Protein AF-A0A410JR88-F1 (afdb_monomer_lite)

Foldseek 3Di:
DDPVLLCCAQPCVRCNHQQVCCPPPLEDDPVSVVVLVVSLVVCVVCVVVDDPVSLVVSLVSLLSSLVSLVVQVVQLVDPPRPSHYVPHDDPVVSVVSNVVSVVSNVVSVPDD

Structure (mmCIF, N/CA/C/O backbone):
data_AF-A0A410JR88-F1
#
_entry.id   AF-A0A410JR88-F1
#
loop_
_atom_site.group_PDB
_atom_site.id
_atom_site.type_symbol
_atom_site.label_atom_id
_atom_site.label_alt_id
_atom_site.label_comp_id
_atom_site.label_asym_id
_atom_site.label_entity_id
_atom_site.label_seq_id
_atom_site.pdbx_PDB_ins_code
_atom_site.Cartn_x
_atom_site.Cartn_y
_atom_site.Cartn_z
_atom_site.occupancy
_atom_site.B_iso_or_equiv
_atom_site.auth_seq_id
_atom_site.auth_comp_id
_atom_site.auth_asym_id
_atom_site.auth_atom_id
_atom_site.pdbx_PDB_model_num
ATOM 1 N N . MET A 1 1 ? -5.827 14.077 9.151 1.00 82.62 1 MET A N 1
ATOM 2 C CA . MET A 1 1 ? -6.418 13.165 8.150 1.00 82.62 1 MET A CA 1
ATOM 3 C C . MET A 1 1 ? -7.708 12.653 8.745 1.00 82.62 1 MET A C 1
ATOM 5 O O . MET A 1 1 ? -7.715 12.409 9.941 1.00 82.62 1 MET A O 1
ATOM 9 N N . ASP A 1 2 ? -8.769 12.563 7.955 1.00 85.44 2 ASP A N 1
ATOM 10 C CA . ASP A 1 2 ? -10.057 12.002 8.378 1.00 85.44 2 ASP A CA 1
ATOM 11 C C . ASP A 1 2 ? -10.318 10.654 7.678 1.00 85.44 2 ASP A C 1
ATOM 13 O O . ASP A 1 2 ? -9.544 10.224 6.816 1.00 85.44 2 ASP A O 1
ATOM 17 N N . ASN A 1 3 ? -11.418 9.989 8.041 1.00 79.94 3 ASN A N 1
ATOM 18 C CA . ASN A 1 3 ? -11.794 8.680 7.498 1.00 79.94 3 ASN A CA 1
ATOM 19 C C . ASN A 1 3 ? -12.036 8.701 5.981 1.00 79.94 3 ASN A C 1
ATOM 21 O O . ASN A 1 3 ? -11.757 7.715 5.300 1.00 79.94 3 ASN A O 1
ATOM 25 N N . LYS A 1 4 ? -12.505 9.826 5.428 1.00 84.50 4 LYS A N 1
ATOM 26 C CA . LYS A 1 4 ? -12.718 9.974 3.984 1.00 84.50 4 LYS A CA 1
ATOM 27 C C . LYS A 1 4 ? -11.385 10.034 3.239 1.00 84.50 4 LYS A C 1
ATOM 29 O O . LYS A 1 4 ? -11.182 9.301 2.278 1.00 84.50 4 LYS A O 1
ATOM 34 N N . ASN A 1 5 ? -10.452 10.843 3.736 1.00 85.06 5 ASN A N 1
ATOM 35 C CA . ASN A 1 5 ? -9.091 10.923 3.220 1.00 85.06 5 ASN A CA 1
ATOM 36 C C . ASN A 1 5 ? -8.361 9.574 3.323 1.00 85.06 5 ASN A C 1
ATOM 38 O O . ASN A 1 5 ? -7.598 9.229 2.424 1.00 85.06 5 ASN A O 1
ATOM 42 N N . LEU A 1 6 ? -8.599 8.802 4.391 1.00 86.69 6 LEU A N 1
ATOM 43 C CA . LEU A 1 6 ? -8.061 7.449 4.536 1.00 86.69 6 LEU A CA 1
ATOM 44 C C . LEU A 1 6 ? -8.543 6.534 3.399 1.00 86.69 6 LEU A C 1
ATOM 46 O O . LEU A 1 6 ? -7.710 5.947 2.708 1.00 86.69 6 LEU A O 1
ATOM 50 N N . ILE A 1 7 ? -9.859 6.467 3.164 1.00 85.00 7 ILE A N 1
ATOM 51 C CA . ILE A 1 7 ? -10.455 5.672 2.075 1.00 85.00 7 ILE A CA 1
ATOM 52 C C . ILE A 1 7 ? -9.901 6.108 0.715 1.00 85.00 7 ILE A C 1
ATOM 54 O O . ILE A 1 7 ? -9.481 5.265 -0.076 1.00 85.00 7 ILE A O 1
ATOM 58 N N . ASP A 1 8 ? -9.842 7.416 0.454 1.00 86.12 8 ASP A N 1
ATOM 59 C CA . ASP A 1 8 ? -9.363 7.956 -0.823 1.00 86.12 8 ASP A CA 1
ATOM 60 C C . ASP A 1 8 ? -7.907 7.565 -1.133 1.00 86.12 8 ASP A C 1
ATOM 62 O O . ASP A 1 8 ? -7.523 7.494 -2.308 1.00 86.12 8 ASP A O 1
ATOM 66 N N . ILE A 1 9 ? -7.099 7.319 -0.095 1.00 87.62 9 ILE A N 1
ATOM 67 C CA . ILE A 1 9 ? -5.696 6.911 -0.209 1.00 87.62 9 ILE A CA 1
ATOM 68 C C . ILE A 1 9 ? -5.559 5.405 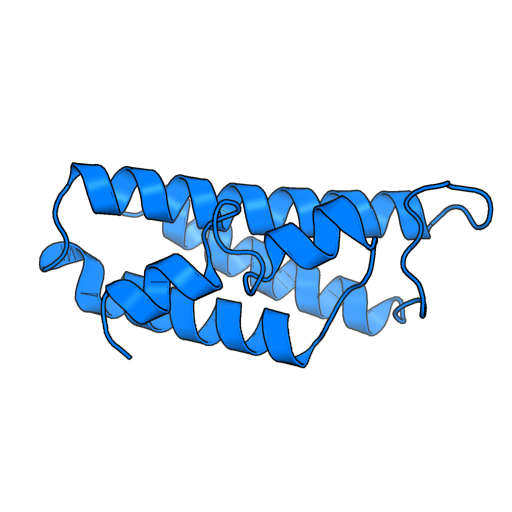-0.458 1.00 87.62 9 ILE A C 1
ATOM 70 O O . ILE A 1 9 ? -4.736 5.017 -1.295 1.00 87.62 9 ILE A O 1
ATOM 74 N N . VAL A 1 10 ? -6.328 4.571 0.252 1.00 86.75 10 VAL A N 1
ATOM 75 C CA . VAL A 1 10 ? -6.131 3.107 0.264 1.00 86.75 10 VAL A CA 1
ATOM 76 C C . VAL A 1 10 ? -7.032 2.352 -0.713 1.00 86.75 10 VAL A C 1
ATOM 78 O O . VAL A 1 10 ? -6.645 1.295 -1.200 1.00 86.75 10 VAL A O 1
ATOM 81 N N . SER A 1 11 ? -8.210 2.886 -1.041 1.00 86.38 11 SER A N 1
ATOM 82 C CA . SER A 1 11 ? -9.217 2.136 -1.791 1.00 86.38 11 SER A CA 1
ATOM 83 C C . SER A 1 11 ? -8.981 2.184 -3.299 1.00 86.38 11 SER A C 1
ATOM 85 O O . SER A 1 11 ? -8.793 3.249 -3.895 1.00 86.38 11 SER A O 1
ATOM 87 N N . ALA A 1 12 ? -9.088 1.031 -3.959 1.00 82.06 12 ALA A N 1
ATOM 88 C CA . ALA A 1 12 ? -8.984 0.928 -5.416 1.00 82.06 12 ALA A CA 1
ATOM 89 C C . ALA A 1 12 ? -10.107 1.664 -6.167 1.00 82.06 12 ALA A C 1
ATOM 91 O O . ALA A 1 12 ? -9.933 2.030 -7.329 1.00 82.06 12 ALA A O 1
ATOM 92 N N . SER A 1 13 ? -11.229 1.934 -5.493 1.00 82.31 13 SER A N 1
ATOM 93 C CA . SER A 1 13 ? -12.338 2.728 -6.037 1.00 82.31 13 SER A CA 1
ATOM 94 C C . SER A 1 13 ? -11.954 4.193 -6.292 1.00 82.31 13 SER A C 1
ATOM 96 O O . SER A 1 13 ? -12.486 4.841 -7.196 1.00 82.31 13 SER A O 1
ATOM 98 N N . SER A 1 14 ? -10.985 4.718 -5.538 1.00 83.88 14 SER A N 1
ATOM 99 C CA . SER A 1 14 ? -10.460 6.064 -5.726 1.00 83.88 14 SER A CA 1
ATOM 100 C C . SER A 1 14 ? -9.409 6.075 -6.832 1.00 83.88 14 SER A C 1
ATOM 102 O O . SER A 1 14 ? -8.321 5.524 -6.685 1.00 83.88 14 SER A O 1
ATOM 104 N N . LYS A 1 15 ? -9.661 6.824 -7.913 1.00 83.44 15 LYS A N 1
ATOM 105 C CA . LYS A 1 15 ? -8.662 7.070 -8.976 1.00 83.44 15 LYS A CA 1
ATOM 106 C C . LYS A 1 15 ? -7.384 7.748 -8.464 1.00 83.44 15 LYS A C 1
ATOM 108 O O . LYS A 1 15 ? -6.379 7.793 -9.170 1.00 83.44 15 LYS A O 1
ATOM 113 N N . LYS A 1 16 ? -7.431 8.329 -7.260 1.00 80.62 16 LYS A N 1
ATOM 114 C CA . LYS A 1 16 ? -6.304 9.009 -6.615 1.00 80.62 16 LYS A CA 1
ATOM 115 C C . LYS A 1 16 ? -5.469 8.065 -5.746 1.00 80.62 16 LYS A C 1
ATOM 117 O O . LYS A 1 16 ? -4.356 8.458 -5.380 1.00 80.62 16 LYS A O 1
ATOM 122 N N . SER A 1 17 ? -5.954 6.862 -5.439 1.00 86.69 17 SER A N 1
ATOM 123 C CA . SER A 1 17 ? -5.272 5.927 -4.543 1.00 86.69 17 SER A CA 1
ATOM 124 C C . SER A 1 17 ? -3.962 5.413 -5.127 1.00 86.69 17 SER A C 1
ATOM 126 O O . SER A 1 17 ? -3.668 5.554 -6.321 1.00 86.69 17 SER A O 1
ATOM 128 N N . PHE A 1 18 ? -3.123 4.846 -4.264 1.00 88.94 18 PHE A N 1
ATOM 129 C CA . PHE A 1 18 ? -1.870 4.261 -4.722 1.00 88.94 18 PHE A CA 1
ATOM 130 C C . PHE A 1 18 ? -2.114 3.023 -5.589 1.00 88.94 18 PHE A C 1
ATOM 132 O O . PHE A 1 18 ? -1.566 2.934 -6.687 1.00 88.94 18 PHE A O 1
ATOM 139 N N . ILE A 1 19 ? -3.006 2.133 -5.150 1.00 89.62 19 ILE A N 1
ATOM 140 C CA . ILE A 1 19 ? -3.311 0.888 -5.856 1.00 89.62 19 ILE A CA 1
ATOM 141 C C . ILE A 1 19 ? -3.905 1.118 -7.250 1.00 89.62 19 ILE A C 1
ATOM 143 O O . ILE A 1 19 ? -3.535 0.407 -8.178 1.00 89.62 19 ILE A O 1
ATOM 147 N N . TYR A 1 20 ? -4.718 2.163 -7.457 1.00 88.69 20 TYR A N 1
ATOM 148 C CA . TYR A 1 20 ? -5.204 2.509 -8.798 1.00 88.69 20 TYR A CA 1
ATOM 149 C C . TYR A 1 20 ? -4.046 2.820 -9.759 1.00 88.69 20 TYR A C 1
ATOM 151 O O . TYR A 1 20 ? -4.023 2.378 -10.906 1.00 88.69 20 TYR A O 1
ATOM 159 N N . HIS A 1 21 ? -3.046 3.570 -9.295 1.00 85.56 21 HIS A N 1
ATOM 160 C CA . HIS A 1 21 ? -1.878 3.896 -10.113 1.00 85.56 21 HIS A CA 1
ATOM 161 C C . HIS A 1 21 ? -0.979 2.682 -10.358 1.00 85.56 21 HIS A C 1
ATOM 163 O O . HIS A 1 21 ? -0.419 2.563 -11.447 1.00 85.56 21 HIS A O 1
ATOM 169 N N . LEU A 1 22 ? -0.852 1.792 -9.375 1.00 86.25 22 LEU A N 1
ATOM 170 C CA . LEU A 1 22 ? -0.108 0.551 -9.547 1.00 86.25 22 LEU A CA 1
ATOM 171 C C . LEU A 1 22 ? -0.788 -0.368 -10.567 1.00 86.25 22 LEU A C 1
ATOM 173 O O . LEU A 1 22 ? -0.124 -0.840 -11.479 1.00 86.25 22 LEU A O 1
ATOM 177 N N . HIS A 1 23 ? -2.102 -0.563 -10.451 1.00 85.69 23 HIS A N 1
ATOM 178 C CA . HIS A 1 23 ? -2.858 -1.496 -11.283 1.00 85.69 23 HIS A CA 1
ATOM 179 C C . HIS A 1 23 ? -2.988 -1.043 -12.741 1.00 85.69 23 HIS A C 1
ATOM 181 O O . HIS A 1 23 ? -2.818 -1.843 -13.650 1.00 85.69 23 HIS A O 1
ATOM 187 N N . TYR A 1 24 ? -3.270 0.242 -12.979 1.00 85.62 24 TYR A N 1
ATOM 188 C CA . TYR A 1 24 ? -3.564 0.732 -14.333 1.00 85.62 24 TYR A CA 1
ATOM 189 C C . TYR A 1 24 ? -2.386 1.405 -15.036 1.00 85.62 24 TYR A C 1
ATOM 191 O O . TYR A 1 24 ? -2.481 1.705 -16.224 1.00 85.62 24 TYR A O 1
ATOM 199 N N . ARG A 1 25 ? -1.311 1.744 -14.316 1.00 86.00 25 ARG A N 1
ATOM 200 C CA . ARG A 1 25 ? -0.180 2.493 -14.892 1.00 86.00 25 ARG A CA 1
ATOM 201 C C . ARG A 1 25 ? 1.174 1.838 -14.662 1.00 86.00 25 ARG A C 1
ATOM 203 O O . ARG A 1 25 ? 2.164 2.436 -15.073 1.00 86.00 25 ARG A O 1
ATOM 210 N N . ASN A 1 26 ? 1.230 0.700 -13.963 1.00 86.81 26 ASN A N 1
ATOM 211 C CA . ASN A 1 26 ? 2.466 -0.006 -13.597 1.00 86.81 26 ASN A CA 1
ATOM 212 C C . ASN A 1 26 ? 3.540 0.94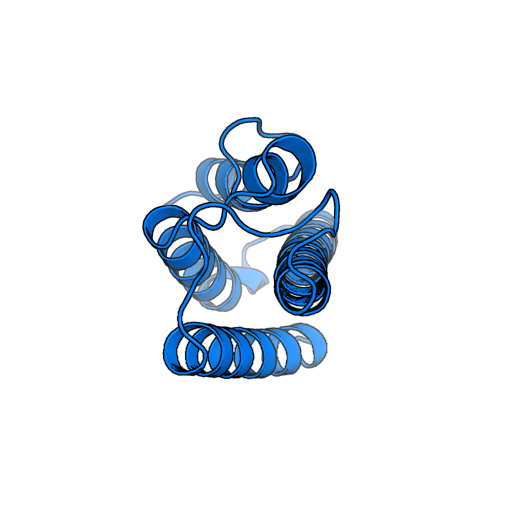9 -13.043 1.00 86.81 26 ASN A C 1
ATOM 214 O O . ASN A 1 26 ? 4.730 0.833 -13.320 1.00 86.81 26 ASN A O 1
ATOM 218 N N . LYS A 1 27 ? 3.108 1.977 -12.298 1.00 86.75 27 LYS A N 1
ATOM 219 C CA . LYS A 1 27 ? 3.981 3.065 -11.854 1.00 86.75 27 LYS A CA 1
ATOM 220 C C . LYS A 1 27 ? 4.032 3.123 -10.345 1.00 86.75 27 LYS A C 1
ATOM 222 O O . LYS A 1 27 ? 3.061 3.510 -9.690 1.00 86.75 27 LYS A O 1
ATOM 227 N N . PHE A 1 28 ? 5.217 2.862 -9.808 1.00 91.00 28 PHE A N 1
ATOM 228 C CA . PHE A 1 28 ? 5.496 3.110 -8.408 1.00 91.00 28 PHE A CA 1
ATOM 229 C C . PHE A 1 28 ? 5.740 4.607 -8.171 1.00 91.00 28 PHE A C 1
ATOM 231 O O . PHE A 1 28 ? 6.538 5.257 -8.844 1.00 91.00 28 PHE A O 1
ATOM 238 N N . SER A 1 29 ? 5.045 5.183 -7.193 1.00 91.38 29 SER A N 1
ATOM 239 C CA . SER A 1 29 ? 5.205 6.578 -6.789 1.00 91.38 29 SER A CA 1
ATOM 240 C C . SER A 1 29 ? 5.580 6.625 -5.317 1.00 91.38 29 SER A C 1
ATOM 242 O O . SER A 1 29 ? 4.736 6.386 -4.455 1.00 91.38 29 SER A O 1
ATOM 244 N N . LYS A 1 30 ? 6.830 7.003 -5.023 1.00 91.06 30 LYS A N 1
ATOM 245 C CA . LYS A 1 30 ? 7.325 7.157 -3.645 1.00 91.06 30 LYS A CA 1
ATOM 246 C C . LYS A 1 30 ? 6.444 8.081 -2.807 1.00 91.06 30 LYS A C 1
ATOM 248 O O . LYS A 1 30 ? 6.160 7.790 -1.652 1.00 91.06 30 LYS A O 1
ATOM 253 N N . GLN A 1 31 ? 5.962 9.176 -3.395 1.00 92.62 31 GLN A N 1
ATOM 254 C CA . GLN A 1 31 ? 5.060 10.108 -2.716 1.00 92.62 31 GLN A CA 1
ATOM 255 C C . GLN A 1 31 ? 3.750 9.426 -2.292 1.00 92.62 31 GLN A C 1
ATOM 257 O O . GLN A 1 31 ? 3.309 9.606 -1.157 1.00 92.62 31 GLN A O 1
ATOM 262 N N . LYS A 1 32 ? 3.144 8.624 -3.178 1.00 92.62 32 LYS A N 1
ATOM 263 C CA . LYS A 1 32 ? 1.914 7.881 -2.868 1.00 92.62 32 LYS A CA 1
ATOM 264 C C . LYS A 1 32 ? 2.167 6.748 -1.879 1.00 92.62 32 LYS A C 1
ATOM 266 O O . LYS A 1 32 ? 1.362 6.565 -0.976 1.00 92.62 32 LYS A O 1
ATOM 271 N N . PHE A 1 33 ? 3.300 6.057 -1.977 1.00 95.00 33 PHE A N 1
ATOM 272 C CA . PHE A 1 33 ? 3.683 5.055 -0.984 1.00 95.00 33 PHE A CA 1
ATOM 273 C C . PHE A 1 33 ? 3.878 5.677 0.409 1.00 95.00 33 PHE A C 1
ATOM 275 O O . PHE A 1 33 ? 3.341 5.184 1.395 1.00 95.00 33 PHE A O 1
ATOM 282 N N . ASN A 1 34 ? 4.523 6.842 0.501 1.00 94.56 34 ASN A N 1
ATOM 283 C CA . ASN A 1 34 ? 4.620 7.589 1.758 1.00 94.56 34 ASN A CA 1
ATOM 284 C C . ASN A 1 34 ? 3.246 8.031 2.289 1.00 94.56 34 ASN A C 1
ATOM 286 O O . ASN A 1 34 ? 3.043 8.071 3.504 1.00 94.56 34 ASN A O 1
ATOM 290 N N . ALA A 1 35 ? 2.291 8.348 1.408 1.00 94.06 35 ALA A N 1
ATOM 291 C CA . ALA A 1 35 ? 0.910 8.608 1.809 1.00 94.06 35 ALA A CA 1
ATOM 292 C C . ALA A 1 35 ? 0.236 7.346 2.373 1.00 94.06 35 ALA A C 1
ATOM 294 O O . ALA A 1 35 ? -0.424 7.442 3.404 1.00 94.06 35 ALA A O 1
ATOM 295 N N . ILE A 1 36 ? 0.477 6.170 1.781 1.00 95.81 36 ILE A N 1
ATOM 296 C CA . ILE A 1 36 ? 0.030 4.875 2.318 1.00 95.81 36 ILE A CA 1
ATOM 297 C C . ILE A 1 36 ? 0.631 4.617 3.702 1.00 95.81 36 ILE A C 1
ATOM 299 O O . ILE A 1 36 ? -0.114 4.292 4.618 1.00 95.81 36 ILE A O 1
ATOM 303 N N . LYS A 1 37 ? 1.933 4.856 3.915 1.00 96.50 37 LYS A N 1
ATOM 304 C CA . LYS A 1 37 ? 2.558 4.720 5.248 1.00 96.50 37 LYS A CA 1
ATOM 305 C C . LYS A 1 37 ? 1.907 5.639 6.290 1.00 96.50 37 LYS A C 1
ATOM 307 O O . LYS A 1 37 ? 1.726 5.249 7.442 1.00 96.50 37 LYS A O 1
ATOM 312 N N . LYS A 1 38 ? 1.540 6.869 5.909 1.00 95.75 38 LYS A N 1
ATOM 313 C CA . LYS A 1 38 ? 0.821 7.808 6.793 1.00 95.75 38 LYS A CA 1
ATOM 314 C C . LYS A 1 38 ? -0.613 7.345 7.076 1.00 95.75 38 LYS A C 1
ATOM 316 O O . LYS A 1 38 ? -1.032 7.384 8.230 1.00 95.75 38 LYS A O 1
ATOM 321 N N . ALA A 1 39 ? -1.332 6.898 6.045 1.00 95.31 39 ALA A N 1
ATOM 322 C CA . ALA A 1 39 ? -2.661 6.290 6.141 1.00 95.31 39 ALA A CA 1
ATOM 323 C C . ALA A 1 39 ? -2.662 5.089 7.084 1.00 95.31 39 ALA A C 1
ATOM 325 O O . ALA A 1 39 ? -3.483 5.020 7.992 1.00 95.31 39 ALA A O 1
ATOM 326 N N . TYR A 1 40 ? -1.682 4.208 6.921 1.00 96.81 40 TYR A N 1
ATOM 327 C CA . TYR A 1 40 ? -1.458 3.051 7.767 1.00 96.81 40 TYR A CA 1
ATOM 328 C C . TYR A 1 40 ? -1.263 3.446 9.237 1.00 96.81 40 TYR A C 1
ATOM 330 O O . TYR A 1 40 ? -2.021 3.006 10.094 1.00 96.81 40 TYR A O 1
ATOM 338 N N . LYS A 1 41 ? -0.321 4.351 9.541 1.00 96.19 41 LYS A N 1
ATOM 339 C CA . LYS A 1 41 ? -0.072 4.801 10.926 1.00 96.19 41 LYS A CA 1
ATOM 340 C C . LYS A 1 41 ? -1.312 5.407 11.582 1.00 96.19 41 LYS A C 1
ATOM 342 O O . LYS A 1 41 ? -1.562 5.178 12.761 1.00 96.19 41 LYS A O 1
ATOM 347 N N . PHE A 1 42 ? -2.078 6.187 10.823 1.00 95.19 42 PHE A N 1
ATOM 348 C CA . PHE A 1 42 ? -3.342 6.738 11.298 1.00 95.19 42 PHE A CA 1
ATOM 349 C C . PHE A 1 42 ? -4.375 5.640 11.561 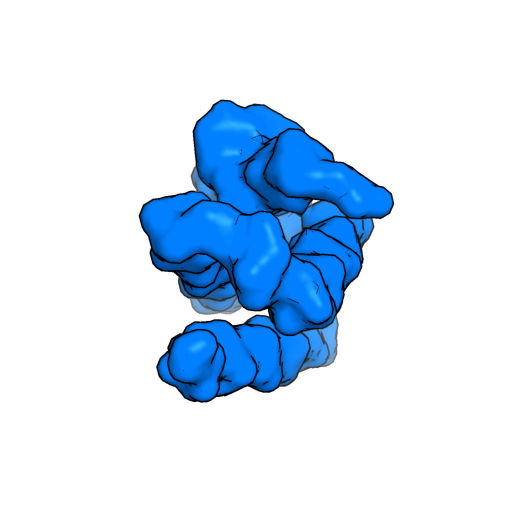1.00 95.19 42 PHE A C 1
ATOM 351 O O . PHE A 1 42 ? -4.981 5.640 12.626 1.00 95.19 42 PHE A O 1
ATOM 358 N N . TYR A 1 43 ? -4.534 4.689 10.635 1.00 95.81 43 TYR A N 1
ATOM 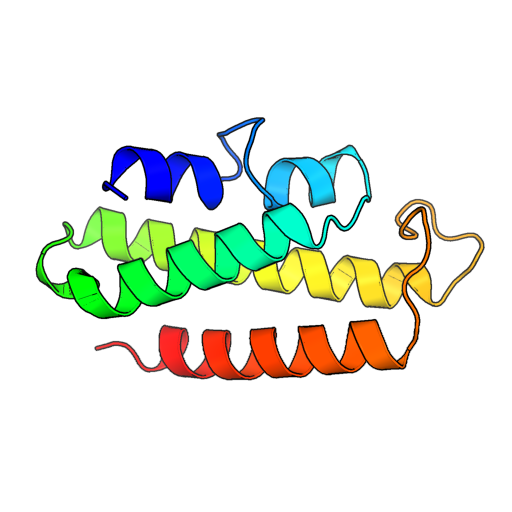359 C CA . TYR A 1 43 ? -5.446 3.559 10.795 1.00 95.81 43 TYR A CA 1
ATOM 360 C C . TYR A 1 43 ? -5.138 2.765 12.067 1.00 95.81 43 TYR A C 1
ATOM 362 O O . TYR A 1 43 ? -6.032 2.592 12.886 1.00 95.81 43 TYR A O 1
ATOM 370 N N . ILE A 1 44 ? -3.878 2.370 12.283 1.00 96.06 44 ILE A N 1
ATOM 371 C CA . ILE A 1 44 ? -3.469 1.632 13.490 1.00 96.06 44 ILE A CA 1
ATOM 372 C C . ILE A 1 44 ? -3.800 2.417 14.763 1.00 96.06 44 ILE A C 1
ATOM 374 O O . ILE A 1 44 ? -4.356 1.860 15.705 1.00 96.06 44 ILE A O 1
ATOM 378 N N . LYS A 1 45 ? -3.495 3.721 14.784 1.00 95.00 45 LYS A N 1
ATOM 379 C CA . LYS A 1 45 ? -3.723 4.575 15.956 1.00 95.00 45 LYS A CA 1
ATOM 380 C C . LYS A 1 45 ? -5.207 4.742 16.300 1.00 95.00 45 LYS A C 1
ATOM 382 O O . LYS A 1 45 ? -5.535 4.859 17.474 1.00 95.00 45 LYS A O 1
ATOM 387 N N . HIS A 1 46 ? -6.074 4.783 15.291 1.00 93.81 46 HIS A N 1
ATOM 388 C CA . HIS A 1 46 ? -7.491 5.119 15.441 1.00 93.81 46 HIS A CA 1
ATOM 389 C C . HIS A 1 46 ? -8.428 3.931 15.182 1.00 93.81 46 HIS A C 1
ATOM 391 O O . HIS A 1 46 ? -9.637 4.131 15.092 1.00 93.81 46 HIS A O 1
ATOM 397 N N . GLN A 1 47 ? -7.921 2.694 15.050 1.00 92.62 47 GLN A N 1
ATOM 398 C CA . GLN A 1 47 ? -8.755 1.579 14.580 1.00 92.62 47 GLN A CA 1
ATOM 399 C C . GLN A 1 47 ? -9.992 1.351 15.455 1.00 92.62 47 GLN A C 1
ATOM 401 O O . GLN A 1 47 ? -11.055 1.053 14.925 1.00 92.62 47 GLN A O 1
ATOM 406 N N . SER A 1 48 ? -9.875 1.538 16.775 1.00 92.50 48 SER A N 1
ATOM 407 C CA . SER A 1 48 ? -10.956 1.312 17.742 1.00 92.50 48 SER A CA 1
ATOM 408 C C . SER A 1 48 ? -12.127 2.282 17.585 1.00 92.50 48 SER A C 1
ATOM 410 O O . SER A 1 48 ? -13.223 1.993 18.050 1.00 92.50 48 SER A O 1
ATOM 412 N N . GLU A 1 49 ? -11.896 3.425 16.938 1.00 92.69 49 GLU A N 1
ATOM 413 C CA . GLU A 1 49 ? -12.892 4.468 16.667 1.00 92.69 49 GLU A CA 1
ATOM 414 C C . GLU A 1 49 ? -13.596 4.254 15.313 1.00 92.69 49 GLU A C 1
ATOM 416 O O . GLU A 1 49 ? -14.568 4.938 14.993 1.00 92.69 49 GLU A O 1
ATOM 421 N N . ILE A 1 50 ? -13.104 3.319 14.493 1.00 91.31 50 ILE A N 1
ATOM 422 C CA . ILE A 1 50 ? -13.629 3.021 13.159 1.00 91.31 50 ILE A CA 1
ATOM 423 C C . ILE A 1 50 ? -14.654 1.886 13.262 1.00 91.31 50 ILE A C 1
ATOM 425 O O . ILE A 1 50 ? -14.452 0.919 13.992 1.00 91.31 50 ILE A O 1
ATOM 429 N N . ASP A 1 51 ? -15.745 1.966 12.499 1.00 92.88 51 ASP A N 1
ATOM 430 C CA . ASP A 1 51 ? -16.740 0.890 12.409 1.00 92.88 51 ASP A CA 1
ATOM 431 C C . ASP A 1 51 ? -16.105 -0.458 12.006 1.00 92.88 51 ASP A C 1
ATOM 433 O O . ASP A 1 51 ? -15.232 -0.505 11.139 1.00 92.88 51 ASP A O 1
ATOM 437 N N . LYS A 1 52 ? -16.563 -1.573 12.592 1.00 91.69 52 LYS A N 1
ATOM 438 C CA . LYS A 1 52 ? -15.969 -2.907 12.377 1.00 91.69 52 LYS A CA 1
ATOM 439 C C . LYS A 1 52 ? -15.948 -3.342 10.910 1.00 91.69 52 LYS A C 1
ATOM 441 O O . LYS A 1 52 ? -14.951 -3.908 10.458 1.00 91.69 52 LYS A O 1
ATOM 446 N N . ASN A 1 53 ? -17.013 -3.077 10.152 1.00 91.25 53 ASN A N 1
ATOM 447 C CA . ASN A 1 53 ? -17.055 -3.440 8.735 1.00 91.25 53 ASN A CA 1
ATOM 448 C C . ASN A 1 53 ? -16.053 -2.598 7.941 1.00 91.25 53 ASN A C 1
ATOM 450 O O . ASN A 1 53 ? -15.342 -3.114 7.075 1.00 91.25 53 ASN A O 1
ATOM 454 N N . MET A 1 54 ? -15.944 -1.313 8.286 1.00 91.44 54 MET A N 1
ATOM 455 C CA . MET A 1 54 ? -14.954 -0.421 7.692 1.00 91.44 54 MET A CA 1
ATOM 456 C C . MET A 1 54 ? -13.521 -0.827 8.059 1.00 91.44 54 MET A C 1
ATOM 458 O O . MET A 1 54 ? -12.656 -0.814 7.186 1.00 91.44 54 MET A O 1
ATOM 462 N N . GLN A 1 55 ? -13.256 -1.253 9.298 1.00 93.19 55 GLN A N 1
ATOM 463 C CA . GLN A 1 55 ? -11.948 -1.784 9.691 1.00 93.19 55 GLN A CA 1
ATOM 464 C C . GLN A 1 55 ? -11.550 -2.976 8.813 1.00 93.19 55 GLN A C 1
ATOM 466 O O . GLN A 1 55 ? -10.449 -2.987 8.263 1.00 93.19 55 GLN A O 1
ATOM 471 N N . LEU A 1 56 ? -12.450 -3.951 8.636 1.00 92.19 56 LEU A N 1
ATOM 472 C CA . LEU A 1 56 ? -12.188 -5.130 7.810 1.00 92.19 56 LEU A CA 1
ATOM 473 C C . LEU A 1 56 ? -11.887 -4.746 6.355 1.00 92.19 56 LEU A C 1
ATOM 475 O O . LEU A 1 56 ? -10.953 -5.284 5.758 1.00 92.19 56 LEU A O 1
ATOM 479 N N . GLN A 1 57 ? -12.652 -3.808 5.791 1.00 92.12 57 GLN A N 1
ATOM 480 C CA . GLN A 1 57 ? -12.422 -3.334 4.428 1.00 92.12 57 GLN A CA 1
ATOM 481 C C . GLN A 1 57 ? -11.072 -2.621 4.292 1.00 92.12 57 GLN A C 1
ATOM 483 O O . GLN A 1 57 ? -10.322 -2.909 3.365 1.00 92.12 57 GLN A O 1
ATOM 488 N N . LEU A 1 58 ? -10.724 -1.742 5.234 1.00 93.56 58 LEU A N 1
ATOM 489 C CA . LEU A 1 58 ? -9.448 -1.024 5.221 1.00 93.56 58 LEU A CA 1
ATOM 490 C C . LEU A 1 58 ? -8.257 -1.983 5.320 1.00 93.56 58 LEU A C 1
ATOM 492 O O . LEU A 1 58 ? -7.289 -1.816 4.579 1.00 93.56 58 LEU A O 1
ATOM 496 N N . ARG A 1 59 ? -8.334 -3.023 6.167 1.00 93.75 59 ARG A N 1
ATOM 497 C CA . ARG A 1 59 ? -7.297 -4.072 6.235 1.00 93.75 59 ARG A CA 1
ATOM 498 C C . ARG A 1 59 ? -7.112 -4.742 4.876 1.00 93.75 59 ARG A C 1
ATOM 500 O O . ARG A 1 59 ? -5.984 -4.844 4.401 1.00 93.75 59 ARG A O 1
ATOM 507 N N . LYS A 1 60 ? -8.206 -5.141 4.218 1.00 93.25 60 LYS A N 1
ATOM 508 C CA . LYS A 1 60 ? -8.155 -5.730 2.869 1.00 93.25 60 LYS A CA 1
ATOM 509 C C . LYS A 1 60 ? -7.535 -4.774 1.851 1.00 93.25 60 LYS A C 1
ATOM 511 O O . LYS A 1 60 ? -6.687 -5.198 1.073 1.00 93.25 60 LYS A O 1
ATOM 516 N N . ASP A 1 61 ? -7.905 -3.497 1.880 1.00 94.38 61 ASP A N 1
ATOM 517 C CA . ASP A 1 61 ? -7.382 -2.489 0.952 1.00 94.38 61 ASP A CA 1
ATOM 518 C C . ASP A 1 61 ? -5.867 -2.264 1.132 1.00 94.38 61 ASP A C 1
ATOM 520 O O . ASP A 1 61 ? -5.130 -2.197 0.141 1.00 94.38 61 ASP A O 1
ATOM 524 N N . PHE A 1 62 ? -5.369 -2.224 2.376 1.00 96.31 62 PHE A N 1
ATOM 525 C CA . PHE A 1 62 ? -3.927 -2.172 2.649 1.00 96.31 62 PHE A CA 1
ATOM 526 C C . PHE A 1 62 ? -3.204 -3.411 2.121 1.00 96.31 62 PHE A C 1
ATOM 528 O O . PHE A 1 62 ? -2.251 -3.277 1.353 1.00 96.31 62 PHE A O 1
ATOM 535 N N . ILE A 1 63 ? -3.677 -4.607 2.482 1.00 95.19 63 ILE A N 1
ATOM 536 C CA . ILE A 1 63 ? -3.052 -5.871 2.075 1.00 95.19 63 ILE A CA 1
ATOM 537 C C . ILE A 1 63 ? -3.045 -6.014 0.550 1.00 95.19 63 ILE A C 1
ATOM 539 O O . ILE A 1 63 ? -2.010 -6.333 -0.030 1.00 95.19 63 ILE A O 1
ATOM 543 N N . ASN A 1 64 ? -4.144 -5.681 -0.127 1.00 93.75 64 ASN A N 1
ATOM 544 C CA . ASN A 1 64 ? -4.203 -5.673 -1.589 1.00 93.75 64 ASN A CA 1
ATOM 545 C C . ASN A 1 64 ? -3.190 -4.700 -2.201 1.00 93.75 64 ASN A C 1
ATOM 547 O O . ASN A 1 64 ? -2.506 -5.042 -3.165 1.00 93.75 64 ASN A O 1
ATOM 551 N N . THR A 1 65 ? -3.048 -3.503 -1.625 1.00 95.12 65 THR A N 1
ATOM 552 C CA . THR A 1 65 ? -2.062 -2.516 -2.087 1.00 95.12 65 THR A CA 1
ATOM 553 C C . THR A 1 65 ? -0.635 -3.046 -1.944 1.00 95.12 65 THR A C 1
ATOM 555 O O . THR A 1 65 ? 0.190 -2.873 -2.845 1.00 95.12 65 THR A O 1
ATOM 558 N N . PHE A 1 66 ? -0.341 -3.713 -0.829 1.00 96.44 66 PHE A N 1
ATOM 559 C CA . PHE A 1 66 ? 0.960 -4.313 -0.557 1.00 96.44 66 PHE A CA 1
ATOM 560 C C . PHE A 1 66 ? 1.266 -5.478 -1.499 1.00 96.44 66 PHE A C 1
ATOM 562 O O . PHE A 1 66 ? 2.315 -5.475 -2.141 1.00 96.44 66 PHE A O 1
ATOM 569 N N . MET A 1 67 ? 0.331 -6.415 -1.665 1.00 94.88 67 MET A N 1
ATOM 570 C CA . MET A 1 67 ? 0.484 -7.544 -2.587 1.00 94.88 67 MET A CA 1
ATOM 571 C C . MET A 1 67 ? 0.700 -7.074 -4.026 1.00 94.88 67 MET A C 1
ATOM 573 O O . MET A 1 67 ? 1.617 -7.549 -4.690 1.00 94.88 67 MET A O 1
ATOM 577 N N . HIS A 1 68 ? -0.079 -6.094 -4.496 1.00 94.31 68 HIS A N 1
ATOM 578 C CA . HIS A 1 68 ? 0.088 -5.555 -5.850 1.00 94.31 68 HIS A CA 1
ATOM 579 C C . HIS A 1 68 ? 1.437 -4.845 -6.020 1.00 94.31 68 HIS A C 1
ATOM 581 O O . HIS A 1 68 ? 2.067 -4.936 -7.071 1.00 94.31 68 HIS A O 1
ATOM 587 N N . THR A 1 69 ? 1.920 -4.162 -4.979 1.00 95.19 69 THR A N 1
ATOM 588 C CA . THR A 1 69 ? 3.260 -3.556 -4.992 1.00 95.19 69 THR A CA 1
ATOM 589 C C . THR A 1 69 ? 4.349 -4.618 -5.166 1.00 95.19 69 THR A C 1
ATOM 591 O O . THR A 1 69 ? 5.226 -4.455 -6.011 1.00 95.19 69 THR A O 1
ATOM 594 N N . LEU A 1 70 ? 4.277 -5.713 -4.402 1.00 95.44 70 LEU A N 1
ATOM 595 C CA . LEU A 1 70 ? 5.245 -6.810 -4.485 1.00 95.44 70 LEU A CA 1
ATOM 596 C C . LEU A 1 70 ? 5.157 -7.560 -5.819 1.00 95.44 70 LEU A C 1
ATOM 598 O O . LEU A 1 70 ? 6.192 -7.889 -6.391 1.00 95.44 70 LEU A O 1
ATOM 602 N N . PHE A 1 71 ? 3.948 -7.762 -6.352 1.00 94.44 71 PHE A N 1
ATOM 603 C CA . PHE A 1 71 ? 3.741 -8.311 -7.694 1.00 94.44 71 PHE A CA 1
ATOM 604 C C . PHE A 1 71 ? 4.515 -7.510 -8.750 1.00 94.44 71 PHE A C 1
ATOM 606 O O . PHE A 1 71 ? 5.288 -8.081 -9.513 1.00 94.44 71 PHE A O 1
ATOM 613 N N . LEU A 1 72 ? 4.401 -6.178 -8.731 1.00 92.62 72 LEU A N 1
ATOM 614 C CA . LEU A 1 72 ? 5.136 -5.332 -9.673 1.00 92.62 72 LEU A CA 1
ATOM 615 C C . LEU A 1 72 ? 6.659 -5.411 -9.487 1.00 92.62 72 LEU A C 1
ATOM 617 O O . LEU A 1 72 ? 7.392 -5.242 -10.456 1.00 92.62 72 LEU A O 1
ATOM 621 N N . PHE A 1 73 ? 7.165 -5.681 -8.278 1.00 93.50 73 PHE A N 1
ATOM 622 C CA . PHE A 1 73 ? 8.604 -5.894 -8.069 1.00 93.50 73 PHE A CA 1
ATOM 623 C C . PHE A 1 73 ? 9.104 -7.184 -8.713 1.00 93.50 73 PHE A C 1
ATOM 625 O O . PHE A 1 73 ? 10.225 -7.188 -9.225 1.00 93.50 73 PHE A O 1
ATOM 632 N N . VAL A 1 74 ? 8.280 -8.237 -8.699 1.00 92.44 74 VAL A N 1
ATOM 633 C CA . VAL A 1 74 ? 8.560 -9.497 -9.399 1.00 92.44 74 VAL A CA 1
ATOM 634 C C . VAL A 1 74 ? 8.571 -9.260 -10.909 1.00 92.44 74 VAL A C 1
ATOM 636 O O . VAL A 1 74 ? 9.555 -9.605 -11.555 1.00 92.44 74 VAL A O 1
ATOM 639 N N . CYS A 1 75 ? 7.551 -8.595 -11.4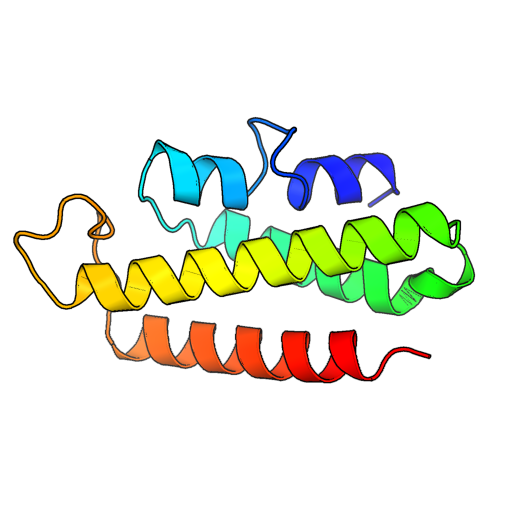59 1.00 91.62 75 CYS A N 1
ATOM 640 C CA . CYS A 1 75 ? 7.490 -8.268 -12.890 1.00 91.62 75 CYS A CA 1
ATOM 641 C C . CYS A 1 75 ? 8.659 -7.385 -13.346 1.00 91.62 75 CYS A C 1
ATOM 643 O O . CYS A 1 75 ? 9.257 -7.630 -14.383 1.00 91.62 75 CYS A O 1
ATOM 645 N N . ASP A 1 76 ? 9.063 -6.398 -12.541 1.00 89.38 76 ASP A N 1
ATOM 646 C CA . ASP A 1 76 ? 10.199 -5.515 -12.849 1.00 89.38 76 ASP 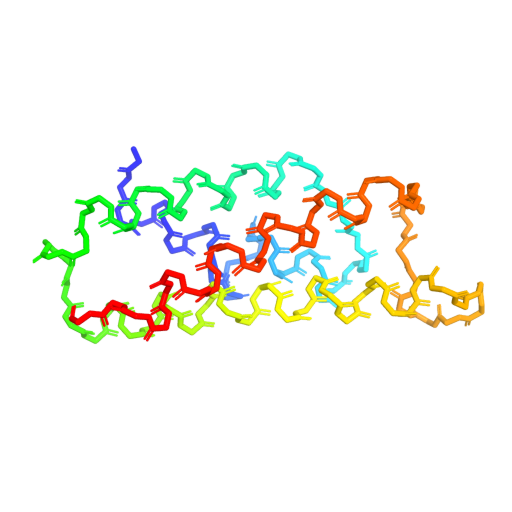A CA 1
ATOM 647 C C . ASP A 1 76 ? 11.574 -6.222 -12.803 1.00 89.38 76 ASP A C 1
ATOM 649 O O . ASP A 1 76 ? 12.602 -5.568 -12.972 1.00 89.38 76 ASP A O 1
ATOM 653 N N . SER A 1 77 ? 11.630 -7.532 -12.528 1.00 85.81 77 SER A N 1
ATOM 654 C CA . SER A 1 77 ? 12.854 -8.332 -12.691 1.00 85.81 77 SER A CA 1
ATOM 655 C C . SER A 1 77 ? 13.091 -8.777 -14.139 1.00 85.81 77 SER A C 1
ATOM 657 O O . SER A 1 77 ? 14.243 -8.997 -14.520 1.00 85.81 77 SER A O 1
ATOM 659 N N . ASP A 1 78 ? 12.033 -8.834 -14.952 1.00 88.88 78 ASP A N 1
ATOM 660 C CA . ASP A 1 78 ? 12.092 -9.110 -16.384 1.00 88.88 78 ASP A CA 1
ATOM 661 C C . ASP A 1 78 ? 11.879 -7.805 -17.173 1.00 88.88 78 ASP A C 1
ATOM 663 O O . ASP A 1 78 ? 10.915 -7.061 -16.983 1.00 88.88 78 ASP A O 1
ATOM 667 N N . LYS A 1 79 ? 12.820 -7.496 -18.071 1.00 82.94 79 LYS A N 1
ATOM 668 C CA . LYS A 1 79 ? 12.797 -6.259 -18.862 1.00 82.94 79 LYS A CA 1
ATOM 669 C C . LYS A 1 79 ? 11.695 -6.254 -19.916 1.00 82.94 79 LYS A C 1
ATOM 671 O O . LYS A 1 79 ? 11.337 -5.160 -20.366 1.00 82.94 79 LYS A O 1
ATOM 676 N N . ASP A 1 80 ? 11.174 -7.418 -20.286 1.00 89.75 80 ASP A N 1
ATOM 677 C CA . ASP A 1 80 ? 10.145 -7.578 -21.313 1.00 89.75 80 ASP A CA 1
ATOM 678 C C . ASP A 1 80 ? 8.746 -7.819 -20.721 1.00 89.75 80 ASP A C 1
ATOM 680 O O . ASP A 1 80 ? 7.764 -7.873 -21.464 1.00 89.75 80 ASP A O 1
ATOM 684 N N . ASP A 1 81 ? 8.620 -7.865 -19.389 1.00 92.25 81 ASP A N 1
ATOM 685 C CA . ASP A 1 81 ? 7.328 -7.998 -18.717 1.00 92.25 81 ASP A CA 1
ATOM 686 C C . ASP A 1 81 ? 6.439 -6.766 -18.976 1.00 92.25 81 ASP A C 1
ATOM 688 O O . ASP A 1 81 ? 6.837 -5.605 -18.809 1.00 92.25 81 ASP A O 1
ATOM 692 N N . VAL A 1 82 ? 5.191 -7.018 -19.373 1.00 89.81 82 VAL A N 1
ATOM 693 C CA . VAL A 1 82 ? 4.163 -5.995 -19.634 1.00 89.81 82 VAL A CA 1
ATOM 694 C C . VAL A 1 82 ? 3.781 -5.187 -18.387 1.00 89.81 82 VAL A C 1
ATOM 696 O O . VAL A 1 82 ? 3.283 -4.062 -18.505 1.00 89.81 82 VAL A O 1
ATOM 699 N N . PHE A 1 83 ? 4.040 -5.722 -17.196 1.00 89.88 83 PHE A N 1
ATOM 700 C CA . PHE A 1 83 ? 3.796 -5.096 -15.900 1.00 89.88 83 PHE A CA 1
ATOM 701 C C . PHE A 1 83 ? 5.048 -4.495 -15.251 1.00 89.88 83 PHE A C 1
ATOM 703 O O . PHE A 1 83 ? 4.972 -4.040 -14.107 1.00 89.88 83 PHE A O 1
ATOM 710 N N . LYS A 1 84 ? 6.189 -4.439 -15.952 1.00 89.56 84 LYS A N 1
ATOM 711 C CA . LYS A 1 84 ? 7.413 -3.821 -15.417 1.00 89.56 84 LYS A CA 1
ATOM 712 C C . LYS A 1 84 ? 7.190 -2.377 -14.954 1.00 89.56 84 LYS A C 1
ATOM 714 O O . LYS A 1 84 ? 6.392 -1.624 -15.527 1.00 89.56 84 LYS A O 1
ATOM 719 N N . ILE A 1 85 ? 7.933 -1.959 -13.932 1.00 89.12 85 ILE A N 1
ATOM 720 C CA . ILE A 1 85 ? 7.764 -0.634 -13.338 1.00 89.12 85 ILE A CA 1
ATOM 721 C C . ILE A 1 85 ? 8.537 0.388 -14.162 1.00 89.12 85 ILE A C 1
ATOM 723 O O . ILE A 1 85 ? 9.735 0.256 -14.386 1.00 89.12 85 ILE A O 1
ATOM 727 N N . THR A 1 86 ? 7.865 1.464 -14.578 1.00 84.12 86 THR A N 1
ATOM 728 C CA . THR A 1 86 ? 8.525 2.562 -15.302 1.00 84.12 86 THR A CA 1
ATOM 729 C C . THR A 1 86 ? 8.324 3.912 -14.592 1.00 84.12 86 THR A C 1
ATOM 731 O O . THR A 1 86 ? 7.185 4.384 -14.469 1.00 84.12 86 THR A O 1
ATOM 734 N N . PRO A 1 87 ? 9.403 4.589 -14.139 1.00 86.25 87 PRO A N 1
ATOM 735 C CA . PRO A 1 87 ? 10.811 4.167 -14.190 1.00 86.25 87 PRO A CA 1
ATOM 736 C C . PRO A 1 87 ? 11.123 3.043 -13.189 1.00 86.25 87 PRO A C 1
ATOM 738 O O . PRO A 1 87 ? 10.494 2.984 -12.131 1.00 86.25 87 PRO A O 1
ATOM 741 N N . SER A 1 88 ? 12.111 2.204 -13.505 1.00 87.81 88 SER A N 1
ATOM 742 C CA . SER A 1 88 ? 12.551 1.126 -12.615 1.00 87.81 88 SER A CA 1
ATOM 743 C C . SER A 1 88 ? 13.110 1.675 -11.303 1.00 87.81 88 SER A C 1
ATOM 745 O O . SER A 1 88 ? 13.707 2.755 -11.256 1.00 87.81 88 SER A O 1
ATOM 747 N N . LEU A 1 89 ? 12.917 0.907 -10.236 1.00 90.62 89 LEU A N 1
ATOM 748 C CA . LEU A 1 89 ? 13.481 1.181 -8.916 1.00 90.62 89 LEU A CA 1
ATOM 749 C C . LEU A 1 89 ? 14.788 0.410 -8.739 1.00 90.62 89 LEU A C 1
ATOM 751 O O . LEU A 1 89 ? 14.940 -0.694 -9.270 1.00 90.62 89 LEU A O 1
ATOM 755 N N . SER A 1 90 ? 15.711 0.952 -7.946 1.00 93.31 90 SER A N 1
ATOM 756 C CA . SER A 1 90 ? 16.917 0.218 -7.570 1.00 93.31 90 SER A CA 1
ATOM 757 C C . SER A 1 90 ? 16.574 -0.986 -6.680 1.00 93.31 90 SER A C 1
ATOM 759 O O . SER A 1 90 ? 15.537 -1.026 -6.014 1.00 93.31 90 SER A O 1
ATOM 761 N N . ILE A 1 91 ? 17.465 -1.981 -6.640 1.00 93.12 91 ILE A N 1
ATOM 762 C CA . ILE A 1 91 ? 17.309 -3.156 -5.766 1.00 93.12 91 ILE A CA 1
ATOM 763 C C . ILE A 1 91 ? 17.214 -2.728 -4.294 1.00 93.12 91 ILE A C 1
ATOM 765 O O . ILE A 1 91 ? 16.379 -3.239 -3.553 1.00 93.12 91 ILE A O 1
ATOM 769 N N . GLU A 1 92 ? 18.025 -1.752 -3.882 1.00 95.81 92 GLU A N 1
ATOM 770 C CA . GLU A 1 92 ? 18.002 -1.201 -2.525 1.00 95.81 92 GLU A CA 1
ATOM 771 C C . GLU A 1 92 ? 16.638 -0.580 -2.187 1.00 95.81 92 GLU A C 1
ATOM 773 O O . GLU A 1 92 ? 16.076 -0.843 -1.124 1.00 95.81 92 GLU A O 1
ATOM 778 N N . GLU A 1 93 ? 16.055 0.188 -3.112 1.00 95.00 93 GLU A N 1
ATOM 779 C CA . GLU A 1 93 ? 14.728 0.779 -2.927 1.00 95.00 93 GLU A CA 1
ATOM 780 C C . GLU A 1 93 ? 13.646 -0.289 -2.778 1.00 95.00 93 GLU A C 1
ATOM 782 O O . GLU A 1 93 ? 12.826 -0.202 -1.861 1.00 95.00 93 GLU A O 1
ATOM 787 N N . LYS A 1 94 ? 13.656 -1.310 -3.645 1.00 95.19 94 LYS A N 1
ATOM 788 C CA . LYS A 1 94 ? 12.709 -2.432 -3.574 1.00 95.19 94 LYS A CA 1
ATOM 789 C C . LYS A 1 94 ? 12.818 -3.168 -2.239 1.00 95.19 94 LYS A C 1
ATOM 791 O O . LYS A 1 94 ? 11.792 -3.435 -1.618 1.00 95.19 94 LYS A O 1
ATOM 796 N N . ASN A 1 95 ? 14.037 -3.435 -1.767 1.00 96.06 95 ASN A N 1
ATOM 797 C CA . ASN A 1 95 ? 14.276 -4.102 -0.485 1.00 96.06 95 ASN A CA 1
ATOM 798 C C . ASN A 1 95 ? 13.748 -3.279 0.697 1.00 96.06 95 ASN A C 1
ATOM 800 O O . ASN A 1 95 ? 13.040 -3.814 1.547 1.00 96.06 95 ASN A O 1
ATOM 804 N N . ASN A 1 96 ? 14.022 -1.972 0.726 1.00 97.31 96 ASN A N 1
ATOM 805 C CA . ASN A 1 96 ? 13.520 -1.083 1.778 1.00 97.31 96 ASN A CA 1
ATOM 806 C C . ASN A 1 96 ? 11.983 -1.037 1.801 1.00 97.31 96 ASN A C 1
ATOM 808 O O . ASN A 1 96 ? 11.370 -1.136 2.863 1.00 97.31 96 ASN A O 1
ATOM 812 N N . ILE A 1 97 ? 11.351 -0.953 0.625 1.00 96.94 97 ILE A N 1
ATOM 813 C CA . ILE A 1 97 ? 9.887 -0.986 0.496 1.00 96.94 97 ILE A CA 1
ATOM 814 C C . ILE A 1 97 ? 9.323 -2.349 0.921 1.00 96.94 97 ILE A C 1
ATOM 816 O O . ILE A 1 97 ? 8.274 -2.403 1.561 1.00 96.94 97 ILE A O 1
ATOM 820 N N . TYR A 1 98 ? 10.005 -3.448 0.596 1.00 97.44 98 TYR A N 1
ATOM 821 C CA . TYR A 1 98 ? 9.617 -4.787 1.034 1.00 97.44 98 TYR A CA 1
ATOM 822 C C . TYR A 1 98 ? 9.636 -4.914 2.561 1.00 97.44 98 TYR A C 1
ATOM 824 O O . TYR A 1 98 ? 8.665 -5.409 3.131 1.00 97.44 98 TYR A O 1
ATOM 832 N N . PHE A 1 99 ? 10.688 -4.434 3.233 1.00 98.00 99 PHE A N 1
ATOM 833 C CA . PHE A 1 99 ? 10.754 -4.467 4.697 1.00 98.00 99 PHE A CA 1
ATOM 834 C C . PHE A 1 99 ? 9.633 -3.648 5.340 1.00 98.00 99 PHE A C 1
ATOM 836 O O . PHE A 1 99 ? 8.965 -4.153 6.241 1.00 98.00 99 PHE A O 1
ATOM 843 N N . ASP A 1 100 ? 9.363 -2.446 4.816 1.00 97.88 100 ASP A N 1
ATOM 844 C CA . ASP A 1 100 ? 8.216 -1.635 5.237 1.00 97.88 100 ASP A CA 1
ATOM 845 C C . ASP A 1 100 ? 6.893 -2.413 5.087 1.00 97.88 100 ASP A C 1
ATOM 847 O O . ASP A 1 100 ? 6.074 -2.453 6.004 1.00 97.88 100 ASP A O 1
ATOM 851 N N . ILE A 1 101 ? 6.660 -3.026 3.920 1.00 98.00 101 ILE A N 1
ATOM 852 C CA . ILE A 1 101 ? 5.437 -3.791 3.635 1.00 98.00 101 ILE A CA 1
ATOM 853 C C . ILE A 1 101 ? 5.297 -4.985 4.576 1.00 98.00 101 ILE A C 1
ATOM 855 O O . ILE A 1 101 ? 4.197 -5.227 5.078 1.00 98.00 101 ILE A O 1
ATOM 859 N N . ARG A 1 102 ? 6.383 -5.725 4.811 1.00 97.56 102 ARG A N 1
ATOM 860 C CA . ARG A 1 102 ? 6.391 -6.891 5.695 1.00 97.56 102 ARG A CA 1
ATOM 861 C C . ARG A 1 102 ? 5.989 -6.500 7.112 1.00 97.56 102 ARG A C 1
ATOM 863 O O . ARG A 1 102 ? 5.034 -7.063 7.633 1.00 97.56 102 ARG A O 1
ATOM 870 N N . GLU A 1 103 ? 6.647 -5.495 7.688 1.00 97.62 103 GLU A N 1
ATOM 871 C CA . GLU A 1 103 ? 6.338 -5.007 9.037 1.00 97.62 103 GLU A CA 1
ATOM 872 C C . GLU A 1 103 ? 4.876 -4.551 9.149 1.00 97.62 103 GLU A C 1
ATOM 874 O O . GLU A 1 103 ? 4.156 -4.952 10.065 1.00 97.62 103 GLU A O 1
ATOM 879 N N . MET A 1 104 ? 4.404 -3.747 8.187 1.00 97.81 104 MET A N 1
ATOM 880 C CA . MET A 1 104 ? 3.015 -3.279 8.179 1.00 97.81 104 MET A CA 1
ATOM 881 C C . MET A 1 104 ? 2.018 -4.438 8.049 1.00 97.81 104 MET A C 1
ATOM 883 O O . MET A 1 104 ? 0.979 -4.428 8.704 1.00 97.81 104 MET A O 1
ATOM 887 N N . THR A 1 105 ? 2.324 -5.440 7.223 1.00 97.12 105 THR A N 1
ATOM 888 C CA . THR A 1 105 ? 1.475 -6.624 7.028 1.00 97.12 105 THR A CA 1
ATOM 889 C C . THR A 1 105 ? 1.390 -7.461 8.298 1.00 97.12 105 THR A C 1
ATOM 891 O O . THR A 1 105 ? 0.286 -7.806 8.716 1.00 97.12 105 THR A O 1
ATOM 894 N N . ASP A 1 106 ? 2.527 -7.728 8.943 1.00 96.12 106 ASP A N 1
ATOM 895 C CA . ASP A 1 106 ? 2.588 -8.506 10.183 1.00 96.12 106 ASP A CA 1
ATOM 896 C C . ASP A 1 106 ? 1.740 -7.854 11.280 1.00 96.12 106 ASP A C 1
ATOM 898 O O . ASP A 1 106 ? 0.971 -8.529 11.965 1.00 96.12 106 ASP A O 1
ATOM 902 N N . ILE A 1 107 ? 1.803 -6.528 11.415 1.00 96.62 107 ILE A N 1
ATOM 903 C CA . ILE A 1 107 ? 0.953 -5.806 12.365 1.00 96.62 107 ILE A CA 1
ATOM 904 C C . ILE A 1 107 ? -0.525 -5.945 11.983 1.00 96.62 107 ILE A C 1
ATOM 906 O O . ILE A 1 107 ? -1.314 -6.318 12.845 1.00 96.62 107 ILE A O 1
ATOM 910 N N . LEU A 1 108 ? -0.912 -5.701 10.719 1.00 95.31 108 LEU A N 1
ATOM 911 C CA . LEU A 1 108 ? -2.317 -5.789 10.276 1.00 95.31 108 LEU A CA 1
ATOM 912 C C . LEU A 1 108 ? -2.951 -7.154 10.557 1.00 95.31 108 LEU A C 1
ATOM 914 O O . LEU A 1 108 ? -4.126 -7.214 10.924 1.00 95.31 108 LEU A O 1
ATOM 918 N N . LEU A 1 109 ? -2.188 -8.232 10.363 1.00 91.69 109 LEU A N 1
ATOM 919 C CA . LEU A 1 109 ? -2.648 -9.603 10.591 1.00 91.69 109 LEU A CA 1
ATOM 920 C C . LEU A 1 109 ? -2.823 -9.930 12.079 1.00 91.69 109 LEU A C 1
ATOM 922 O O . LEU A 1 109 ? -3.650 -10.772 12.418 1.00 91.69 109 LEU A O 1
ATOM 926 N N . ASN A 1 110 ? -2.094 -9.241 12.957 1.00 91.31 110 ASN A N 1
ATOM 927 C CA . ASN A 1 110 ? -2.151 -9.423 14.408 1.00 91.31 110 ASN A CA 1
ATOM 928 C C . ASN A 1 110 ? -3.096 -8.437 15.117 1.00 91.31 110 ASN A C 1
ATOM 930 O O . ASN A 1 110 ? -3.182 -8.441 16.347 1.00 91.31 110 ASN A O 1
ATOM 934 N N . LEU A 1 111 ? -3.811 -7.584 14.375 1.00 86.06 111 LEU A N 1
ATOM 935 C CA . LEU A 1 111 ? -4.807 -6.690 14.961 1.00 86.06 111 LEU A CA 1
ATOM 936 C C . LEU A 1 111 ? -6.026 -7.492 15.434 1.00 86.06 111 LEU A C 1
ATOM 938 O O . LEU A 1 111 ? -6.798 -8.007 14.617 1.00 86.06 111 LEU A O 1
ATOM 942 N N . SER A 1 112 ? -6.206 -7.539 16.753 1.00 62.84 112 SER A N 1
ATOM 943 C CA . SER A 1 112 ? -7.435 -8.005 17.408 1.00 62.84 112 SER A CA 1
ATOM 944 C C . SER A 1 112 ? -8.566 -6.987 17.294 1.00 62.84 112 SER A C 1
ATOM 946 O O . SER A 1 112 ? -8.280 -5.773 17.137 1.00 62.84 112 SER A O 1
#

Organism: Ornithobacterium rhinotracheale (NCBI:txid28251)

Radius of gyration: 14.06 Å; chains: 1; bounding box: 35×23×39 Å

Secondary structure (DSSP, 8-state):
--HHHHHHHH-TTSTTSHHHHHHHH----HHHHHHHHHHHHHHHHHGGGS-HHHHHHHHHHHHHHHHHHHHHHHHTTSTT-TT--SSPPPHHHHHHHHHHHHHHHHHHHT--

Sequence (112 aa):
MDNKNLIDIVSASSKKSFIYHLHYRNKFSKQKFNAIKKAYKFYIKHQSEIDKNMQLQLRKDFINTFMHTLFLFVCDSDKDDVFKITPSLSIEEKNNIYFDIREMTDILLNLS

pLDDT: mean 91.16, std 5.29, range [62.84, 98.0]

=== Feature glossary ===
The record interleaves many kinds of information about one protein. Here is each kind framed as the question it answers.

Q: What does the local fold look like, residue by residue?
A: A 3Di character summarizes, for each residue, the relative orientation of the Cα frame of its nearest spatial neighbor. Because it encodes fold topology rather than chemistry, 3Di alignments detect remote structural similarity that sequence alignment misses.

Q: Which residues are in helices, strands, or loops?
A: Secondary structure is the local, repeating backbone conformation. DSSP classifies it into eight states by reading the hydrogen-bond network: three helix types (H, G, I), two β types (E, B), two non-regular types (T, S), and unstructured coil (-).

Q: How big and how compact is the whole molecule?
A: Three whole-structure scalars: the radius of gyration (RMS distance of Cα from centroid, in Å), the count of Cα–Cα contacts (pairs closer than 8 Å and separated by more than four residues in sequence — i.e. tertiary, not local, contacts), and the bounding-box dimensions. Together they distinguish compact globular folds from extended fibres or disordered chains.

Q: How confident is the AlphaFold model at each residue?
A: For AlphaFold models, the B-factor field carries pLDDT — the model's own estimate of local accuracy on a 0–100 scale. Regions with pLDDT<50 should be treated as essentially unmodeled; they often correspond to intrinsically disordered segments.

Q: What family and function is it annotated with?
A: Functional annotations link the protein to curated databases. InterPro entries identify conserved domains and families by matching the sequence against member-database signatures (Pfam, PROSITE, CDD, …). Gene Ontology (GO) terms describe molecular function, biological process, and cellular component in a controlled vocabulary. CATH places the structure in a hierarchical fold classification (Class/Architecture/Topology/Homologous-superfamily). The organism is the source species.

Q: What known structures does this most resemble?
A: Nearest PDB neighbors are the top structural matches found by Foldseek when searching this structure against the entire Protein Data Bank. Each hit reports a TM-score (0 to 1; >0.5 almost always implies the same fold) and an E-value. These are *structural* homologs — they may share no detectable sequence similarity.

Q: Which residues are buried vs exposed?
A: Solvent-accessible surface area (SASA) is the area in Å² traced out by the centre of a 1.4 Å probe sphere (a water molecule) rolled over the protein's van der Waals surface (Shrake–Rupley / Lee–Richards construction). Buried residues have near-zero SASA; fully exposed residues can exceed 200 Å². The total SASA scales roughly with the number of surface residues.

Q: What are the backbone torsion angles?
A: φ (phi) and ψ (psi) are the two rotatable backbone dihedrals per residue: φ is the C(i-1)–N–Cα–C torsion, ψ is the N–Cα–C–N(i+1) torsion, both in degrees on (−180°, 180°]. α-helical residues cluster near (−60°, −45°); β-strand residues near (−120°, +130°). A Ramachandran plot is simply a scatter of (φ, ψ) for every residue.

Q: Are the domains correctly placed relative to each other?
A: Predicted aligned error is AlphaFold's pairwise confidence. Unlike pLDDT (per-residue), PAE is per-residue-pair and captures whether two parts of the structure are correctly placed relative to each other. Units are ångströms of expected positional error.

Q: What if only a Cα trace is available?
A: P-SEA three-state annotation labels each residue as helix, strand, or coil based purely on the geometry of the Cα trace. It serves as a fallback when the full backbone (and thus DSSP) is unavailable.

Q: What is the amino-acid chain?
A: This is the polypeptide sequence — one letter per residue, N-terminus first. Length ranges from a few dozen residues for small domains to over a thousand for large multi-domain proteins.

Q: What do the rendered images show?
A: The six renders are orthographic views along the three Cartesian axes in both directions. Representation (cartoon, sticks, or surface) and color scheme (sequence-rainbow or by-chain) vary across proteins so the training set covers all the common visualization conventions.

Q: What do the diagnostic plots show?
A: Plot images: a contact map (which residues are close in 3D, as an N×N binary image), a Ramachandran scatter (backbone torsion angles, revealing secondary-structure composition at a glance), and — for AlphaFold structures — a PAE heatmap (pairwise prediction confidence).

Q: How mobile is each atom in the crystal?
A: B-factor (Debye–Waller factor) reflects atomic displacement in the crystal lattice. It is an experimental observable (units Å²), not a prediction; low values mean the atom is pinned down, high values mean it moves or is heterogeneous across the crystal.

Q: Where is each backbone atom in 3D?
A: The mmCIF table is the protein's shape written out atom by atom. For each backbone N, Cα, C, and carbonyl O, it records an (x, y, z) coordinate triple in Å plus the residue type, chain letter, and residue number.